Protein AF-A0A2E3NLB3-F1 (afdb_monomer_lite)

Sequence (88 aa):
MSEPIIKAQRLCYVRSEVPDLEVAQTFQAGFSLEVAERDGEAIYYRGSDGDPPCYVLTRGEGGFTTIAFEAGSRETSRRSLRCRARAG

Secondary structure (DSSP, 8-state):
----PPPEEEEEEEEEEES-HHHHHHHHGGGT-EEEEE-SSEEEEE-TT-PSP-EEEEESSSEEEEEEEEES-TTS------------

pLDDT: mean 77.9, std 19.74, range [29.09, 95.56]

Structure (mmCIF, N/CA/C/O backbone):
data_AF-A0A2E3NLB3-F1
#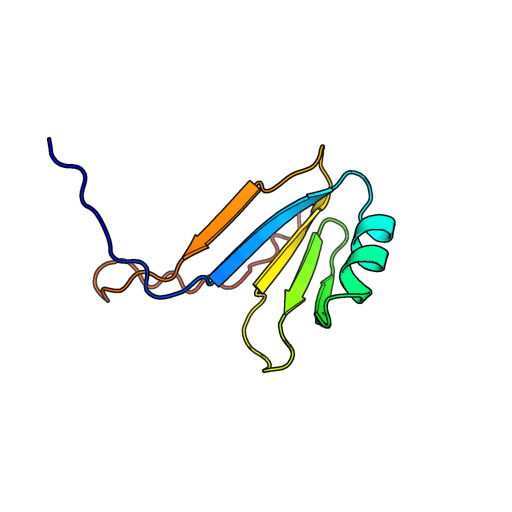
_entry.id   AF-A0A2E3NLB3-F1
#
loop_
_atom_site.group_PDB
_atom_site.id
_atom_site.type_symbol
_atom_site.label_atom_id
_atom_site.label_alt_id
_atom_site.label_comp_id
_atom_site.label_asym_id
_atom_site.label_entity_id
_atom_site.label_seq_id
_atom_site.pdbx_PDB_ins_code
_atom_site.Cartn_x
_atom_site.Cartn_y
_atom_site.Cartn_z
_atom_site.occupancy
_atom_site.B_iso_or_equiv
_atom_site.auth_seq_id
_atom_site.auth_comp_id
_atom_site.auth_asym_id
_atom_site.auth_atom_id
_atom_site.pdbx_PDB_model_num
ATOM 1 N N . MET A 1 1 ? 32.311 -10.083 -7.779 1.00 41.62 1 MET A N 1
ATOM 2 C CA . MET A 1 1 ? 31.187 -10.653 -8.550 1.00 41.62 1 MET A CA 1
ATOM 3 C C . MET A 1 1 ? 30.264 -9.501 -8.895 1.00 41.62 1 MET A C 1
ATOM 5 O O . MET A 1 1 ? 29.856 -8.817 -7.970 1.00 41.62 1 MET A O 1
ATOM 9 N N . SER A 1 2 ? 30.015 -9.222 -10.176 1.00 69.19 2 SER A N 1
ATOM 10 C CA . SER A 1 2 ? 29.023 -8.209 -10.563 1.00 69.19 2 SER A CA 1
ATOM 11 C C . SER A 1 2 ? 27.629 -8.789 -10.372 1.00 69.19 2 SER A C 1
ATOM 13 O O . SER A 1 2 ? 27.315 -9.822 -10.960 1.00 69.19 2 SER A O 1
ATOM 15 N N . GLU A 1 3 ? 26.812 -8.149 -9.542 1.00 74.88 3 GLU A N 1
ATOM 16 C CA . GLU A 1 3 ? 25.396 -8.489 -9.438 1.00 74.88 3 GLU A CA 1
ATOM 17 C C . GLU A 1 3 ? 24.697 -8.194 -10.776 1.00 74.88 3 GLU A C 1
ATOM 19 O O . GLU A 1 3 ? 24.948 -7.146 -11.382 1.00 74.88 3 GLU A O 1
ATOM 24 N N . PRO A 1 4 ? 23.855 -9.110 -11.287 1.00 72.75 4 PRO A N 1
ATOM 25 C CA . PRO A 1 4 ? 23.125 -8.882 -12.524 1.00 72.75 4 PRO A CA 1
ATOM 26 C C . PRO A 1 4 ? 22.109 -7.750 -12.326 1.00 72.75 4 PRO A C 1
ATOM 28 O O . PRO A 1 4 ? 21.137 -7.888 -11.588 1.00 72.75 4 PRO A O 1
ATOM 31 N N . ILE A 1 5 ? 22.328 -6.627 -13.012 1.00 80.38 5 ILE A N 1
ATOM 32 C CA . ILE A 1 5 ? 21.406 -5.486 -13.016 1.00 80.38 5 ILE A CA 1
ATOM 33 C C . ILE A 1 5 ? 20.365 -5.707 -14.113 1.00 80.38 5 ILE A C 1
ATOM 35 O O . ILE A 1 5 ? 20.702 -5.804 -15.295 1.00 80.38 5 ILE A O 1
ATOM 39 N N . ILE A 1 6 ? 19.090 -5.750 -13.730 1.00 81.75 6 ILE A N 1
ATOM 40 C CA . ILE A 1 6 ? 17.967 -5.820 -14.666 1.00 81.75 6 ILE A CA 1
ATOM 41 C C . ILE A 1 6 ? 17.352 -4.438 -14.900 1.00 81.75 6 ILE A C 1
ATOM 43 O O . ILE A 1 6 ? 17.203 -3.643 -13.975 1.00 81.75 6 ILE A O 1
ATOM 47 N N . LYS A 1 7 ? 16.964 -4.150 -16.149 1.00 81.38 7 LYS A N 1
ATOM 48 C CA . LYS A 1 7 ? 16.239 -2.918 -16.487 1.00 81.38 7 LYS A CA 1
ATOM 49 C C . LYS A 1 7 ? 14.779 -3.002 -16.027 1.00 81.38 7 LYS A C 1
ATOM 51 O O . LYS A 1 7 ? 14.052 -3.906 -16.448 1.00 81.38 7 LYS A O 1
ATOM 56 N N . ALA A 1 8 ? 14.359 -2.028 -15.221 1.00 84.50 8 ALA A N 1
ATOM 57 C CA . ALA A 1 8 ? 12.957 -1.775 -14.895 1.00 84.50 8 ALA A CA 1
ATOM 58 C C . ALA A 1 8 ? 12.296 -0.970 -16.025 1.00 84.50 8 ALA A C 1
ATOM 60 O O . ALA A 1 8 ? 12.829 0.058 -16.438 1.00 84.50 8 ALA A O 1
ATOM 61 N N . GLN A 1 9 ? 11.151 -1.432 -16.528 1.00 85.94 9 GLN A N 1
ATOM 62 C CA . GLN A 1 9 ? 10.401 -0.739 -17.582 1.00 85.94 9 GLN A CA 1
ATOM 63 C C . GLN A 1 9 ? 9.406 0.268 -17.016 1.00 85.94 9 GLN A C 1
ATOM 65 O O . GLN A 1 9 ? 9.298 1.384 -17.513 1.00 85.94 9 GLN A O 1
ATOM 70 N N . ARG A 1 10 ? 8.667 -0.137 -15.980 1.00 83.56 10 ARG A N 1
ATOM 71 C CA . ARG A 1 10 ? 7.626 0.672 -15.337 1.00 83.56 10 ARG A CA 1
ATOM 72 C C . ARG A 1 10 ? 7.427 0.259 -13.888 1.00 83.56 10 ARG A C 1
ATOM 74 O O . ARG A 1 10 ? 7.716 -0.878 -13.515 1.00 83.56 10 ARG A O 1
ATOM 81 N N . LEU A 1 11 ? 6.896 1.181 -13.092 1.00 84.81 11 LEU A N 1
ATOM 82 C CA . LEU A 1 11 ? 6.325 0.872 -11.786 1.00 84.81 11 LEU A CA 1
ATOM 83 C C . LEU A 1 11 ? 5.009 0.105 -11.989 1.00 84.81 11 LEU A C 1
ATOM 85 O O . LEU A 1 11 ? 4.173 0.512 -12.795 1.00 84.81 11 LEU A O 1
ATOM 89 N N . CYS A 1 12 ? 4.841 -1.005 -11.274 1.00 88.06 12 CYS A N 1
ATOM 90 C CA . CYS A 1 12 ? 3.621 -1.810 -11.292 1.00 88.06 12 CYS A CA 1
ATOM 91 C C . CYS A 1 12 ? 2.691 -1.415 -10.149 1.00 88.06 12 CYS A C 1
ATOM 93 O O . CYS A 1 12 ? 1.556 -1.026 -10.390 1.00 88.06 12 CYS A O 1
ATOM 95 N N . TYR A 1 13 ? 3.169 -1.531 -8.908 1.00 89.56 13 TYR A N 1
ATOM 96 C CA . TYR A 1 13 ? 2.389 -1.158 -7.734 1.00 89.56 13 TYR A CA 1
ATOM 97 C C . TYR A 1 13 ? 3.277 -0.817 -6.543 1.00 89.56 13 TYR A C 1
ATOM 99 O O . TYR A 1 13 ? 4.448 -1.209 -6.476 1.00 89.56 13 TYR A O 1
ATOM 107 N N . VAL A 1 14 ? 2.675 -0.133 -5.576 1.00 91.38 14 VAL A N 1
ATOM 108 C CA . VAL A 1 14 ? 3.256 0.133 -4.261 1.00 91.38 14 VAL A CA 1
ATOM 109 C C . VAL A 1 14 ? 2.353 -0.460 -3.184 1.00 91.38 14 VAL A C 1
ATOM 111 O O . VAL A 1 14 ? 1.130 -0.408 -3.300 1.00 91.38 14 VAL A O 1
ATOM 114 N N . ARG A 1 15 ? 2.948 -1.037 -2.140 1.00 94.12 15 ARG A N 1
ATOM 115 C CA . ARG A 1 15 ? 2.244 -1.476 -0.935 1.00 94.12 15 ARG A CA 1
ATOM 116 C C . ARG A 1 15 ? 2.698 -0.647 0.253 1.00 94.12 15 ARG A C 1
ATOM 118 O O . ARG A 1 15 ? 3.899 -0.489 0.474 1.00 94.12 15 ARG A O 1
ATOM 125 N N . SER A 1 16 ? 1.729 -0.161 1.013 1.00 93.88 16 SER A N 1
ATOM 126 C CA . SER A 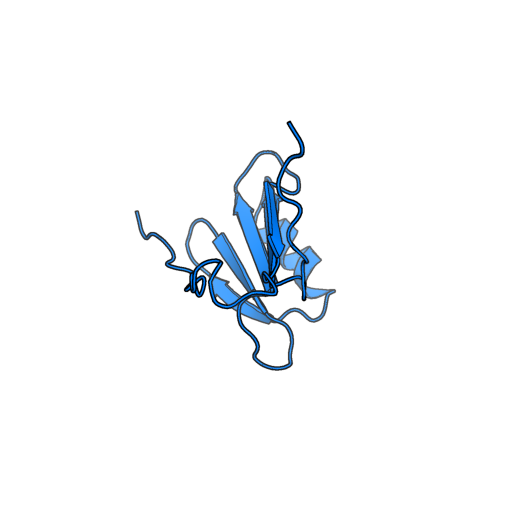1 16 ? 1.955 0.510 2.283 1.00 93.88 16 SER A CA 1
ATOM 127 C C . SER A 1 16 ? 1.149 -0.165 3.375 1.00 93.88 16 SER A C 1
ATOM 129 O O . SER A 1 16 ? 0.044 -0.655 3.146 1.00 93.88 16 SER A O 1
ATOM 131 N N . GLU A 1 17 ? 1.705 -0.153 4.570 1.00 95.56 17 GLU A N 1
ATOM 132 C CA . GLU A 1 17 ? 0.991 -0.471 5.790 1.00 95.56 17 GLU A CA 1
ATOM 133 C C . GLU A 1 17 ? 0.565 0.809 6.512 1.00 95.56 17 GLU A C 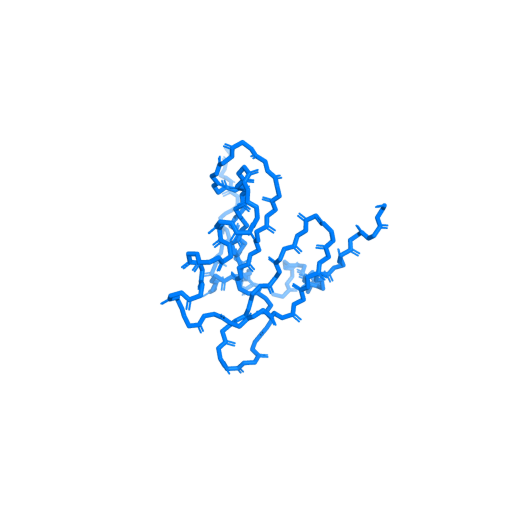1
ATOM 135 O O . GLU A 1 17 ? 1.208 1.857 6.376 1.00 95.56 17 GLU A O 1
ATOM 140 N N . VAL A 1 18 ? -0.549 0.728 7.235 1.00 94.25 18 VAL A N 1
ATOM 141 C CA . VAL A 1 18 ? -1.127 1.822 8.021 1.00 94.25 18 VAL A CA 1
ATOM 142 C C . VAL A 1 18 ? -1.770 1.281 9.302 1.00 94.25 18 VAL A C 1
ATOM 144 O O . VAL A 1 18 ? -2.322 0.177 9.286 1.00 94.25 18 VAL A O 1
ATOM 147 N N . PRO A 1 19 ? -1.765 2.051 10.403 1.00 93.31 19 PRO A N 1
ATOM 148 C CA . PRO A 1 19 ? -2.374 1.618 11.662 1.00 93.31 19 PRO A CA 1
ATOM 149 C C . PRO A 1 19 ? -3.903 1.527 11.586 1.00 93.31 19 PRO A C 1
ATOM 151 O O . PRO A 1 19 ? -4.506 0.670 12.236 1.00 93.31 19 PRO A O 1
ATOM 154 N N . ASP A 1 20 ? -4.526 2.383 10.772 1.00 92.19 20 ASP A N 1
ATOM 155 C CA . ASP A 1 20 ? -5.972 2.443 10.586 1.00 92.19 20 ASP A CA 1
ATOM 156 C C . ASP A 1 20 ? -6.328 2.551 9.095 1.00 92.19 20 ASP A C 1
ATOM 158 O O . ASP A 1 20 ? -5.961 3.512 8.412 1.00 92.19 20 ASP A O 1
ATOM 162 N N . LEU A 1 21 ? -7.034 1.536 8.587 1.00 92.06 21 LEU A N 1
ATOM 163 C CA . LEU A 1 21 ? -7.412 1.447 7.176 1.00 92.06 21 LEU A CA 1
ATOM 164 C C . LEU A 1 21 ? -8.494 2.459 6.785 1.00 92.06 21 LEU A C 1
ATOM 166 O O . LEU A 1 21 ? -8.520 2.883 5.633 1.00 92.06 21 LEU A O 1
ATOM 170 N N . GLU A 1 22 ? -9.382 2.852 7.697 1.00 91.56 22 GLU A N 1
ATOM 171 C CA . GLU A 1 22 ? -10.486 3.769 7.393 1.00 91.56 22 GLU A CA 1
ATOM 172 C C . GLU A 1 22 ? -9.993 5.214 7.307 1.00 91.56 22 GLU A C 1
ATOM 174 O O . GLU A 1 22 ? -10.323 5.945 6.366 1.00 91.56 22 GLU A O 1
ATOM 179 N N . VAL A 1 23 ? -9.122 5.603 8.241 1.00 92.50 23 VAL A N 1
ATOM 180 C CA . VAL A 1 23 ? -8.432 6.897 8.204 1.00 92.50 23 VAL A CA 1
ATOM 181 C C . VAL A 1 23 ? -7.585 6.998 6.936 1.00 92.50 23 VAL A C 1
ATOM 183 O O . VAL A 1 23 ? -7.667 7.992 6.210 1.00 92.50 23 VAL A O 1
ATOM 186 N N . ALA A 1 24 ? -6.819 5.950 6.622 1.00 91.62 24 ALA A N 1
ATOM 187 C CA . ALA A 1 24 ? -5.997 5.925 5.420 1.00 91.62 24 ALA A CA 1
ATOM 188 C C . ALA A 1 24 ? -6.837 5.960 4.136 1.00 91.62 24 ALA A C 1
ATOM 190 O O . ALA A 1 24 ? -6.498 6.693 3.212 1.00 91.62 24 ALA A O 1
ATOM 191 N N . GLN A 1 25 ? -7.957 5.235 4.075 1.00 90.38 25 GLN A N 1
ATOM 192 C CA . GLN A 1 25 ? -8.863 5.275 2.925 1.00 90.38 25 GLN A CA 1
ATOM 193 C C . GLN A 1 25 ? -9.465 6.669 2.715 1.00 90.38 25 GLN A C 1
ATOM 195 O O . GLN A 1 25 ? -9.555 7.133 1.578 1.00 90.38 25 GLN A O 1
ATOM 200 N N . THR A 1 26 ? -9.838 7.354 3.797 1.00 91.25 26 THR A N 1
ATOM 201 C CA . THR A 1 26 ? -10.358 8.728 3.734 1.00 91.25 26 THR A CA 1
ATOM 202 C C . THR A 1 26 ? -9.320 9.680 3.148 1.00 91.25 26 THR A C 1
ATOM 204 O O . THR A 1 26 ? -9.638 10.490 2.279 1.00 91.25 26 THR A O 1
ATOM 207 N N . PHE A 1 27 ? -8.059 9.546 3.563 1.00 89.00 27 PHE A N 1
ATOM 208 C CA . PHE A 1 27 ? -6.952 10.288 2.965 1.00 89.00 27 PHE A CA 1
ATOM 209 C C . PHE A 1 27 ? -6.761 9.927 1.483 1.00 89.00 27 PHE A C 1
ATOM 211 O O . PHE A 1 27 ? -6.584 10.808 0.639 1.00 89.00 27 PHE A O 1
ATOM 218 N N . GLN A 1 28 ? -6.860 8.639 1.147 1.00 87.38 28 GLN A N 1
ATOM 219 C CA . GLN A 1 28 ? -6.658 8.141 -0.210 1.00 87.38 28 GLN A CA 1
ATOM 220 C C . GLN A 1 28 ? -7.714 8.642 -1.205 1.00 87.38 28 GLN A C 1
ATOM 222 O O . GLN A 1 28 ? -7.399 8.812 -2.384 1.00 87.38 28 GLN A O 1
ATOM 227 N N . ALA A 1 29 ? -8.930 8.951 -0.740 1.00 85.00 29 ALA A N 1
ATOM 228 C CA . ALA A 1 29 ? -9.999 9.517 -1.564 1.00 85.00 29 ALA A CA 1
ATOM 229 C C . ALA A 1 29 ? -9.610 10.851 -2.236 1.00 85.00 29 ALA A C 1
ATOM 231 O O . ALA A 1 29 ? -10.147 11.187 -3.290 1.00 85.00 29 ALA A O 1
ATOM 232 N N . GLY A 1 30 ? -8.637 11.588 -1.686 1.00 86.44 30 GLY A N 1
ATOM 233 C CA . GLY A 1 30 ? -8.112 12.816 -2.295 1.00 86.44 30 GLY A CA 1
ATOM 234 C C . GLY A 1 30 ? -7.222 12.597 -3.527 1.00 86.44 30 GLY A C 1
ATOM 235 O O . GLY A 1 30 ? -6.949 13.547 -4.255 1.00 86.44 30 GLY A O 1
ATOM 236 N N . PHE A 1 31 ? -6.773 11.364 -3.790 1.00 82.44 31 PHE A N 1
ATOM 237 C CA . PHE A 1 31 ? -5.765 11.059 -4.816 1.00 82.44 31 PHE A CA 1
ATOM 238 C C . PHE A 1 31 ? -6.346 10.528 -6.133 1.00 82.44 31 PHE A C 1
ATOM 240 O O . PHE A 1 31 ? -5.603 10.004 -6.958 1.00 82.44 31 PHE A O 1
ATOM 247 N N . SER A 1 32 ? -7.660 10.672 -6.351 1.00 85.69 32 SER A N 1
ATOM 248 C CA . SER A 1 32 ? -8.364 10.193 -7.560 1.00 85.69 32 SER A CA 1
ATOM 249 C C . SER A 1 32 ? -8.120 8.709 -7.885 1.00 85.69 32 SER A C 1
ATOM 251 O O . SER A 1 32 ? -8.254 8.282 -9.030 1.00 85.69 32 SER A O 1
ATOM 253 N N . LEU A 1 33 ? -7.756 7.917 -6.874 1.00 87.31 33 LEU A N 1
ATOM 254 C CA . LEU A 1 33 ? -7.618 6.473 -6.980 1.00 87.31 33 LEU A CA 1
ATOM 255 C C . LEU A 1 33 ? -8.965 5.814 -6.706 1.00 87.31 33 LEU A C 1
ATOM 257 O O . LEU A 1 33 ? -9.656 6.155 -5.746 1.00 87.31 33 LEU A O 1
ATOM 261 N N . GLU A 1 34 ? -9.311 4.830 -7.523 1.00 89.12 34 GLU A N 1
ATOM 262 C CA . GLU A 1 34 ? -10.528 4.050 -7.341 1.00 89.12 34 GLU A CA 1
ATOM 263 C C . GLU A 1 34 ? -10.228 2.797 -6.521 1.00 89.12 34 GLU A C 1
ATOM 265 O O . GLU A 1 34 ? -9.211 2.138 -6.746 1.00 89.12 34 GLU A O 1
ATOM 270 N N . VAL A 1 35 ? -11.126 2.422 -5.607 1.00 91.06 35 VAL A N 1
ATOM 271 C CA . VAL A 1 35 ? -11.049 1.118 -4.932 1.00 91.06 35 VAL A CA 1
ATOM 272 C C . VAL A 1 35 ? -11.398 0.032 -5.949 1.00 91.06 35 VAL A C 1
ATOM 274 O O . VAL A 1 35 ? -12.530 -0.049 -6.417 1.00 91.06 35 VAL A O 1
ATOM 277 N N . ALA A 1 36 ? -10.417 -0.798 -6.289 1.00 90.38 36 ALA A N 1
ATOM 278 C CA . ALA A 1 36 ? -10.584 -1.937 -7.183 1.00 90.38 36 ALA A CA 1
ATOM 279 C C . ALA A 1 36 ? -11.144 -3.159 -6.441 1.00 90.38 36 ALA A C 1
ATOM 281 O O . ALA A 1 36 ? -12.015 -3.853 -6.954 1.00 90.38 36 ALA A O 1
ATOM 282 N N . GLU A 1 37 ? -10.634 -3.417 -5.236 1.00 90.44 37 GLU A N 1
ATOM 283 C CA . GLU A 1 37 ? -11.050 -4.520 -4.368 1.00 90.44 37 GLU A CA 1
ATOM 284 C C . GLU A 1 37 ? -10.783 -4.134 -2.910 1.00 90.44 37 GLU A C 1
ATOM 286 O O . GLU A 1 37 ? -9.854 -3.380 -2.611 1.00 90.44 37 GLU A O 1
ATOM 291 N N . ARG A 1 38 ? -11.592 -4.654 -1.990 1.00 90.94 38 ARG A N 1
ATOM 292 C CA . ARG A 1 38 ? -11.346 -4.558 -0.555 1.00 90.94 38 ARG A CA 1
ATOM 293 C C . ARG A 1 38 ? -11.675 -5.887 0.098 1.00 90.94 38 ARG A C 1
ATOM 295 O O . ARG A 1 38 ? -12.748 -6.439 -0.137 1.00 90.94 38 ARG A O 1
ATOM 302 N N . ASP A 1 39 ? -10.777 -6.332 0.959 1.00 86.25 39 ASP A N 1
ATOM 303 C CA . ASP A 1 39 ? -11.008 -7.421 1.896 1.00 86.25 39 ASP A CA 1
ATOM 304 C C . ASP A 1 39 ? -10.813 -6.918 3.341 1.00 86.25 39 ASP A C 1
ATOM 306 O O . ASP A 1 39 ? -10.644 -5.718 3.578 1.00 86.25 39 ASP A O 1
ATOM 310 N N . GLY A 1 40 ? -10.933 -7.811 4.326 1.00 83.25 40 GLY A N 1
ATOM 311 C CA . GLY A 1 40 ? -10.831 -7.445 5.743 1.00 83.25 40 GLY A CA 1
ATOM 312 C C . GLY A 1 40 ? -9.456 -6.903 6.155 1.00 83.25 40 GLY A C 1
ATOM 313 O O . GLY A 1 40 ? -9.368 -6.165 7.132 1.00 83.25 40 GLY A O 1
ATOM 314 N N . GLU A 1 41 ? -8.410 -7.219 5.394 1.00 87.81 41 GLU A N 1
ATOM 315 C CA . GLU A 1 41 ? -7.009 -6.949 5.728 1.00 87.81 41 GLU A CA 1
ATOM 316 C C . GLU A 1 41 ? -6.366 -5.934 4.767 1.00 87.81 41 GLU A C 1
ATOM 318 O O . GLU A 1 41 ? -5.370 -5.288 5.120 1.00 87.81 41 GLU A O 1
ATOM 323 N N . ALA A 1 42 ? -6.917 -5.781 3.555 1.00 92.31 42 ALA A N 1
ATOM 324 C CA . ALA A 1 42 ? -6.344 -4.945 2.508 1.00 92.31 42 ALA A CA 1
ATOM 325 C C . ALA A 1 42 ? -7.365 -4.142 1.686 1.00 92.31 42 ALA A C 1
ATOM 327 O O . ALA A 1 42 ? -8.498 -4.559 1.441 1.00 92.31 42 ALA A O 1
ATOM 328 N N . ILE A 1 43 ? -6.911 -2.994 1.176 1.00 94.00 43 ILE A N 1
ATOM 329 C CA . ILE A 1 43 ? -7.614 -2.198 0.164 1.00 94.00 43 ILE A CA 1
ATOM 330 C C . ILE A 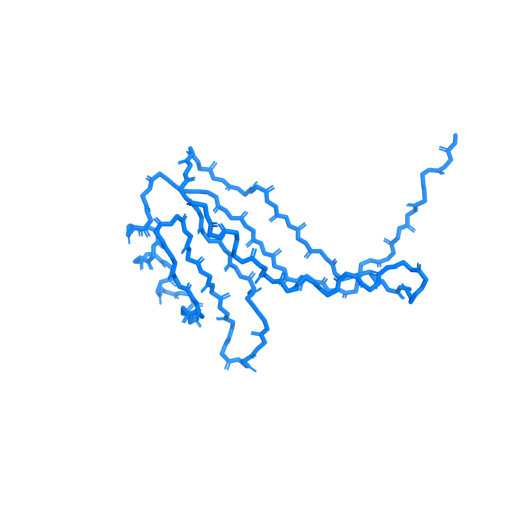1 43 ? -6.710 -2.070 -1.061 1.00 94.00 43 ILE A C 1
ATOM 332 O O . ILE A 1 43 ? -5.583 -1.579 -0.968 1.00 94.00 43 ILE A O 1
ATOM 336 N N . TYR A 1 44 ? -7.213 -2.498 -2.214 1.00 92.00 44 TYR A N 1
ATOM 337 C CA . TYR A 1 44 ? -6.537 -2.416 -3.501 1.00 92.00 44 TYR A CA 1
ATOM 338 C C . TYR A 1 44 ? -7.109 -1.252 -4.293 1.00 92.00 44 TYR A C 1
ATOM 340 O O . TYR A 1 44 ? -8.318 -1.161 -4.502 1.00 92.00 44 TYR A O 1
ATOM 348 N N . TYR A 1 45 ? -6.229 -0.392 -4.781 1.00 91.12 45 TYR A N 1
ATOM 349 C CA . TYR A 1 45 ? -6.574 0.775 -5.570 1.00 91.12 45 TYR A CA 1
ATOM 350 C C . TYR A 1 45 ? -6.015 0.663 -6.978 1.00 91.12 45 TYR A C 1
ATOM 352 O O . TYR A 1 45 ? -4.930 0.113 -7.186 1.00 91.12 45 TYR A O 1
ATOM 360 N N . ARG A 1 46 ? -6.728 1.247 -7.934 1.00 89.88 46 ARG A N 1
ATOM 361 C CA . ARG A 1 46 ? -6.297 1.394 -9.325 1.00 89.88 46 ARG A CA 1
ATOM 362 C C . ARG A 1 46 ? -6.429 2.845 -9.783 1.00 89.88 46 ARG A C 1
ATOM 364 O O . ARG A 1 46 ? -7.170 3.629 -9.190 1.00 89.88 46 ARG A O 1
ATOM 371 N N . GLY A 1 47 ? -5.716 3.182 -10.854 1.00 84.56 47 GLY A N 1
ATOM 372 C CA . GLY A 1 47 ? -5.942 4.429 -11.582 1.00 84.56 47 GLY A CA 1
ATOM 373 C C . GLY A 1 47 ? -7.216 4.369 -12.430 1.00 84.56 47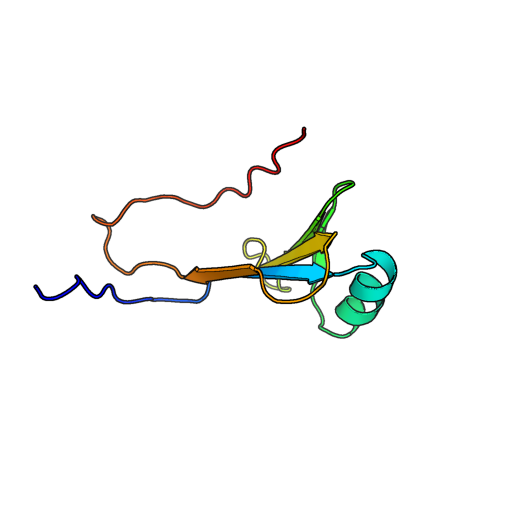 GLY A C 1
ATOM 374 O O . GLY A 1 47 ? -7.759 3.291 -12.679 1.00 84.56 47 GLY A O 1
ATOM 375 N N . SER A 1 48 ? -7.664 5.530 -12.904 1.00 78.75 48 SER A N 1
ATOM 376 C CA . SER A 1 48 ? -8.912 5.680 -13.665 1.00 78.75 48 SER A CA 1
ATOM 377 C C . SER A 1 48 ? -8.907 4.988 -15.038 1.00 78.75 48 SER A C 1
ATOM 379 O O . SER A 1 48 ? -9.970 4.701 -15.577 1.00 78.75 48 SER A O 1
ATOM 381 N N . ASP A 1 49 ? -7.733 4.671 -15.595 1.00 76.44 49 ASP A N 1
ATOM 382 C CA . ASP A 1 49 ? -7.582 4.017 -16.907 1.00 76.44 49 ASP A CA 1
ATOM 383 C C . ASP A 1 49 ? -7.867 2.498 -16.903 1.00 76.44 49 ASP A C 1
ATOM 385 O O . ASP A 1 49 ? -7.688 1.824 -17.917 1.00 76.44 49 ASP A O 1
ATOM 389 N N . GLY A 1 50 ? -8.310 1.927 -15.775 1.00 63.66 50 GLY A N 1
ATOM 390 C CA . GLY A 1 50 ? -8.708 0.516 -15.686 1.00 63.66 50 GLY A CA 1
ATOM 391 C C . GLY A 1 50 ? -7.552 -0.498 -15.657 1.00 63.66 50 GLY A C 1
ATOM 392 O O . GLY A 1 50 ? -7.798 -1.696 -15.804 1.00 63.66 50 GLY A O 1
ATOM 393 N N . ASP A 1 51 ? -6.313 -0.039 -15.447 1.00 71.31 51 ASP A N 1
ATOM 394 C CA . ASP A 1 51 ? -5.120 -0.884 -15.270 1.00 71.31 51 ASP A CA 1
ATOM 395 C C . ASP A 1 51 ? -5.212 -1.724 -13.963 1.00 71.31 51 ASP A C 1
ATOM 397 O O . ASP A 1 51 ? -6.045 -1.433 -13.091 1.00 71.31 51 ASP A O 1
ATOM 401 N N . PRO A 1 52 ? -4.390 -2.784 -13.787 1.00 70.12 52 PRO A N 1
ATOM 402 C CA . PRO A 1 52 ? -4.297 -3.532 -12.533 1.00 70.12 52 PRO A CA 1
ATOM 403 C C . PRO A 1 52 ? -4.022 -2.638 -11.310 1.00 70.12 52 PRO A C 1
ATOM 405 O O . PRO A 1 52 ? -3.579 -1.499 -11.467 1.00 70.12 52 PRO A O 1
ATOM 408 N N . PRO A 1 53 ? -4.230 -3.153 -10.079 1.00 73.69 53 PRO A N 1
ATOM 409 C CA . PRO A 1 53 ? -4.028 -2.366 -8.872 1.00 73.69 53 PRO A CA 1
ATOM 410 C C . PRO A 1 53 ? -2.637 -1.732 -8.839 1.00 73.69 53 PRO A C 1
ATOM 412 O O . PRO A 1 53 ? -1.631 -2.437 -8.927 1.00 73.69 53 PRO A O 1
ATOM 415 N N . CYS A 1 54 ? -2.595 -0.411 -8.697 1.00 84.44 54 CYS A N 1
ATOM 416 C CA . CYS A 1 54 ? -1.368 0.376 -8.646 1.00 84.44 54 CYS A CA 1
ATOM 417 C C . CYS A 1 54 ? -0.956 0.713 -7.205 1.00 84.44 54 CYS A C 1
ATOM 419 O O . CYS A 1 54 ? 0.198 1.069 -6.956 1.00 84.44 54 CYS A O 1
ATOM 421 N N . TYR A 1 55 ? -1.868 0.563 -6.240 1.00 90.50 55 TYR A N 1
ATOM 422 C CA . TYR A 1 55 ? -1.599 0.855 -4.838 1.00 90.50 55 TYR A CA 1
ATOM 423 C C . TYR A 1 55 ? -2.352 -0.101 -3.911 1.00 90.50 55 TYR A C 1
ATOM 425 O O . TYR A 1 55 ? -3.521 -0.401 -4.140 1.00 90.50 55 TYR A O 1
ATOM 433 N N . VAL A 1 56 ? -1.685 -0.602 -2.871 1.00 93.25 56 VAL A N 1
ATOM 434 C CA . VAL A 1 56 ? -2.274 -1.534 -1.902 1.00 93.25 56 VAL A CA 1
ATOM 435 C C . VAL A 1 56 ? -2.026 -1.035 -0.485 1.00 93.25 56 VAL A C 1
ATOM 437 O O . VAL A 1 56 ? -0.877 -0.821 -0.100 1.00 93.25 56 VAL A O 1
ATOM 440 N N . LEU A 1 57 ? -3.095 -0.896 0.295 1.00 94.06 57 LEU A N 1
ATOM 441 C CA . LEU A 1 57 ? -3.038 -0.595 1.725 1.00 94.06 57 LEU A CA 1
ATOM 442 C C . LEU A 1 57 ? -3.317 -1.850 2.533 1.00 94.06 57 LEU A C 1
ATOM 444 O O . LEU A 1 57 ? -4.284 -2.549 2.249 1.00 94.06 57 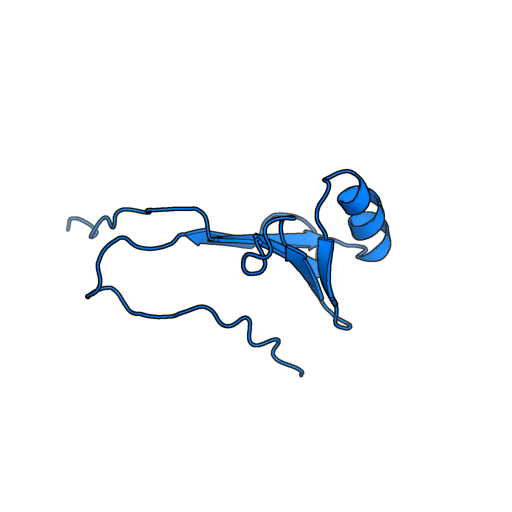LEU A O 1
ATOM 448 N N . THR A 1 58 ? -2.499 -2.107 3.546 1.00 94.88 58 THR A N 1
ATOM 449 C CA . THR A 1 58 ? -2.715 -3.159 4.550 1.00 94.88 58 THR A CA 1
ATOM 450 C C . THR A 1 58 ? -2.616 -2.598 5.959 1.00 94.88 58 THR A C 1
ATOM 452 O O . THR A 1 58 ? -2.028 -1.538 6.169 1.00 94.88 58 THR A O 1
ATOM 455 N N . ARG A 1 59 ? -3.165 -3.306 6.947 1.00 94.00 59 ARG A N 1
ATOM 456 C CA . ARG A 1 59 ? -2.966 -2.951 8.356 1.00 94.00 59 ARG A CA 1
ATOM 457 C C . ARG A 1 59 ? -1.513 -3.223 8.789 1.00 94.00 59 ARG A C 1
ATOM 459 O O . ARG A 1 59 ? -0.950 -4.242 8.402 1.00 94.00 59 ARG A O 1
ATOM 466 N N . GLY A 1 60 ? -0.918 -2.332 9.580 1.00 92.88 60 GLY A N 1
ATOM 467 C CA . GLY A 1 60 ? 0.427 -2.492 10.154 1.00 92.88 60 GLY A CA 1
ATOM 468 C C . GLY A 1 60 ? 0.880 -1.274 10.966 1.00 92.88 60 GLY A C 1
ATOM 469 O O . GLY A 1 60 ? 0.058 -0.450 11.357 1.00 92.88 60 GLY A O 1
ATOM 470 N N . GLU A 1 61 ? 2.176 -1.163 11.236 1.00 91.69 61 GLU A N 1
ATOM 471 C CA . GLU A 1 61 ? 2.787 -0.100 12.048 1.00 91.69 61 GLU A CA 1
ATOM 472 C C . GLU A 1 61 ? 2.987 1.206 11.262 1.00 91.69 61 GLU A C 1
ATOM 474 O O . GLU A 1 61 ? 3.012 2.289 11.849 1.00 91.69 61 GLU A O 1
ATOM 479 N N . GLY A 1 62 ? 3.051 1.121 9.932 1.00 91.38 62 GLY A N 1
ATOM 480 C CA . GLY A 1 62 ? 3.114 2.276 9.036 1.00 91.38 62 GLY A CA 1
ATOM 481 C C . GLY A 1 62 ? 4.318 2.255 8.092 1.00 91.38 62 GLY A C 1
ATOM 482 O O . GLY A 1 62 ? 5.428 1.907 8.482 1.00 91.38 62 GLY A O 1
ATOM 483 N N . GLY A 1 63 ? 4.110 2.685 6.844 1.00 92.06 63 GLY A N 1
ATOM 484 C CA . GLY A 1 63 ? 5.182 2.898 5.865 1.00 92.06 63 GLY A CA 1
ATOM 485 C C . GLY A 1 63 ? 5.103 2.005 4.629 1.00 92.06 63 GLY A C 1
ATOM 486 O O . GLY A 1 63 ? 4.212 1.175 4.478 1.00 92.06 63 GLY A O 1
ATOM 487 N N . PHE A 1 64 ? 6.042 2.200 3.702 1.00 91.19 64 PHE A N 1
ATOM 488 C CA . PHE A 1 64 ? 6.086 1.446 2.450 1.00 91.19 64 PHE A CA 1
ATOM 489 C C . PHE A 1 64 ? 6.791 0.106 2.638 1.00 91.19 64 PHE A C 1
ATOM 491 O O . PHE A 1 64 ? 7.979 0.059 2.947 1.00 91.19 64 PHE A O 1
ATOM 498 N N . THR A 1 65 ? 6.074 -0.984 2.379 1.00 93.00 65 THR A N 1
ATOM 499 C CA . THR A 1 65 ? 6.593 -2.350 2.535 1.00 93.00 65 THR A CA 1
ATOM 500 C C . THR A 1 65 ? 7.084 -2.940 1.229 1.00 93.00 65 THR A C 1
ATOM 502 O O . THR A 1 65 ? 7.923 -3.840 1.216 1.00 93.00 65 THR A O 1
ATOM 505 N N . THR A 1 66 ? 6.539 -2.495 0.095 1.00 92.25 66 THR A N 1
ATOM 506 C CA . THR A 1 66 ? 6.894 -3.059 -1.208 1.00 92.25 66 THR A CA 1
ATOM 507 C C . THR A 1 66 ? 6.729 -2.042 -2.321 1.00 92.25 66 THR A C 1
ATOM 509 O O . THR A 1 66 ? 5.740 -1.317 -2.386 1.00 92.25 66 THR A O 1
ATOM 512 N N . ILE A 1 67 ? 7.675 -2.066 -3.254 1.00 90.38 67 ILE A N 1
ATOM 513 C CA . ILE A 1 67 ? 7.586 -1.392 -4.545 1.00 90.38 67 ILE A CA 1
ATOM 514 C C . ILE A 1 67 ? 7.902 -2.444 -5.605 1.00 90.38 67 ILE A C 1
ATOM 516 O O . ILE A 1 67 ? 8.927 -3.122 -5.522 1.00 90.38 67 ILE A O 1
ATOM 520 N N . ALA A 1 68 ? 7.014 -2.615 -6.579 1.00 88.94 68 ALA A N 1
ATOM 521 C CA . ALA A 1 68 ? 7.169 -3.613 -7.629 1.00 88.94 68 ALA A CA 1
ATOM 522 C C . ALA A 1 68 ? 7.352 -2.953 -8.993 1.00 88.94 68 ALA A C 1
ATOM 524 O O . ALA A 1 68 ? 6.585 -2.067 -9.363 1.00 88.94 68 ALA A O 1
ATOM 525 N N . PHE A 1 69 ? 8.317 -3.445 -9.769 1.00 85.75 69 PHE A N 1
ATOM 526 C CA . PHE A 1 69 ? 8.608 -2.976 -11.122 1.00 85.75 69 PHE A CA 1
ATOM 527 C C . PHE A 1 69 ? 8.403 -4.087 -12.152 1.00 85.75 69 PHE A C 1
ATOM 529 O O . PHE A 1 69 ? 8.589 -5.270 -11.862 1.00 85.75 69 PHE A O 1
ATOM 536 N N . GLU A 1 70 ? 8.057 -3.699 -13.375 1.00 84.44 70 GLU A N 1
ATOM 537 C CA . GLU A 1 70 ? 8.041 -4.590 -14.531 1.00 84.44 70 GLU A CA 1
ATOM 538 C C . GLU A 1 70 ? 9.464 -4.752 -15.083 1.00 84.44 70 GLU A C 1
ATOM 540 O O . GLU A 1 70 ? 10.152 -3.764 -15.343 1.00 84.44 70 GLU A O 1
ATOM 545 N N . ALA A 1 71 ? 9.906 -5.993 -15.280 1.00 84.00 71 ALA A N 1
ATOM 546 C CA . ALA A 1 71 ? 11.223 -6.319 -15.821 1.00 84.00 71 ALA A CA 1
ATOM 547 C C . ALA A 1 71 ? 11.217 -6.395 -17.361 1.00 84.00 71 ALA A C 1
ATOM 549 O O . ALA A 1 71 ? 10.313 -6.978 -17.955 1.00 84.00 71 ALA A O 1
ATOM 550 N N . GLY A 1 72 ? 12.249 -5.845 -18.014 1.00 69.19 72 GLY A N 1
ATOM 551 C CA . GLY A 1 72 ? 12.288 -5.652 -19.474 1.00 69.19 72 GLY A CA 1
ATOM 552 C C . GLY A 1 72 ? 12.730 -6.822 -20.361 1.00 69.19 72 GLY A C 1
ATOM 553 O O . GLY A 1 72 ? 12.942 -6.607 -21.551 1.00 69.19 72 GLY A O 1
ATOM 554 N N . SER A 1 73 ? 12.889 -8.049 -19.848 1.00 60.00 73 SER A N 1
ATOM 555 C CA . SER A 1 73 ? 13.266 -9.211 -20.676 1.00 60.00 73 SER A CA 1
ATOM 556 C C . SER A 1 73 ? 12.326 -10.397 -20.473 1.00 60.00 73 SER A C 1
ATOM 558 O O . SER A 1 73 ? 12.055 -10.798 -19.345 1.00 60.00 73 SER A O 1
ATOM 560 N N . ARG A 1 74 ? 11.864 -10.998 -21.581 1.00 50.78 74 ARG A N 1
ATOM 561 C CA . ARG A 1 74 ? 10.940 -12.152 -21.602 1.00 50.78 74 ARG A CA 1
ATOM 562 C C . ARG A 1 74 ? 11.517 -13.431 -20.987 1.00 50.78 74 ARG A C 1
ATOM 564 O O . ARG A 1 74 ? 10.735 -14.308 -20.630 1.00 50.78 74 ARG A O 1
ATOM 571 N N . GLU A 1 75 ? 12.839 -13.537 -20.847 1.00 47.56 75 GLU A N 1
ATOM 572 C CA . GLU A 1 75 ? 13.470 -14.656 -20.131 1.00 47.56 75 GLU A CA 1
ATOM 573 C C . GLU A 1 75 ? 13.470 -14.449 -18.606 1.00 47.56 75 GLU A C 1
ATOM 575 O O . GLU A 1 75 ? 13.548 -15.398 -17.829 1.00 47.56 75 GLU A O 1
ATOM 580 N N . THR A 1 76 ? 13.265 -13.214 -18.143 1.00 45.28 76 THR A N 1
ATOM 581 C CA . THR A 1 76 ? 13.063 -12.909 -16.729 1.00 45.28 76 THR A CA 1
ATOM 582 C C . THR A 1 76 ? 11.578 -12.997 -16.391 1.00 45.28 76 THR A C 1
ATOM 584 O O . THR A 1 76 ? 10.878 -12.006 -16.244 1.00 45.28 76 THR A O 1
ATOM 587 N N . SER A 1 77 ? 11.109 -14.244 -16.307 1.00 38.56 77 SER A N 1
ATOM 588 C CA . SER A 1 77 ? 9.875 -14.703 -15.660 1.00 38.56 77 SER A CA 1
ATOM 589 C C . SER A 1 77 ? 8.622 -13.833 -15.817 1.00 38.56 77 SER A C 1
ATOM 591 O O . SER A 1 77 ? 8.374 -12.872 -15.091 1.00 38.56 77 SER A O 1
ATOM 593 N N . ARG A 1 78 ? 7.705 -14.343 -16.643 1.00 38.69 78 ARG A N 1
ATOM 594 C CA . ARG A 1 78 ? 6.269 -14.040 -16.642 1.00 38.69 78 ARG A CA 1
ATOM 595 C C . ARG A 1 78 ? 5.624 -14.451 -15.306 1.00 38.69 78 ARG A C 1
ATOM 597 O O . ARG A 1 78 ? 4.837 -15.391 -15.242 1.00 38.69 78 ARG A O 1
ATOM 604 N N . ARG A 1 79 ? 5.907 -13.726 -14.226 1.00 41.25 79 ARG A N 1
ATOM 605 C CA . ARG A 1 79 ? 4.987 -13.608 -13.093 1.00 41.25 79 ARG A CA 1
ATOM 606 C C . ARG A 1 79 ? 4.138 -12.379 -13.366 1.00 41.25 79 ARG A C 1
ATOM 608 O O . ARG A 1 79 ? 4.400 -11.300 -12.854 1.00 41.25 79 ARG A O 1
ATOM 615 N N . SER A 1 80 ? 3.090 -12.556 -14.177 1.00 38.75 80 SER A N 1
ATOM 616 C CA . SER A 1 80 ? 1.936 -11.672 -14.041 1.00 38.75 80 SER A CA 1
ATOM 617 C C . SER A 1 80 ? 1.501 -11.816 -12.585 1.00 38.75 80 SER A C 1
ATOM 619 O O . SER A 1 80 ? 1.005 -12.883 -12.197 1.00 38.75 80 SER A O 1
ATOM 621 N N . LEU A 1 81 ? 1.768 -10.803 -11.765 1.00 43.72 81 LEU A N 1
ATOM 622 C CA . LEU A 1 81 ? 1.150 -10.667 -10.460 1.00 43.72 81 LEU A CA 1
ATOM 623 C C . LEU A 1 81 ? -0.346 -10.493 -10.717 1.00 43.72 81 LEU A C 1
ATOM 625 O O . LEU A 1 81 ? -0.883 -9.396 -10.742 1.00 43.72 81 LEU A O 1
ATOM 629 N N . ARG A 1 82 ? -1.037 -11.619 -10.910 1.00 38.03 82 ARG A N 1
ATOM 630 C CA . ARG A 1 82 ? -2.373 -11.738 -10.355 1.00 38.03 82 ARG A CA 1
ATOM 631 C C . ARG A 1 82 ? -2.171 -11.446 -8.877 1.00 38.03 82 ARG A C 1
ATOM 633 O O . ARG A 1 82 ? -1.483 -12.226 -8.212 1.00 38.03 82 ARG A O 1
ATOM 640 N N . CYS A 1 83 ? -2.700 -10.323 -8.395 1.00 36.19 83 CYS A N 1
ATOM 641 C CA . CYS A 1 83 ? -3.050 -10.212 -6.989 1.00 36.19 83 CYS A CA 1
ATOM 642 C C . CYS A 1 83 ? -3.950 -11.413 -6.701 1.00 36.19 83 CYS A C 1
ATOM 644 O O . CYS A 1 83 ? -5.133 -11.414 -7.007 1.00 36.19 83 CYS A O 1
ATOM 646 N N . ARG A 1 84 ? -3.355 -12.512 -6.234 1.00 37.84 84 ARG A N 1
ATOM 647 C CA . ARG A 1 84 ? -4.104 -13.484 -5.464 1.00 37.84 84 ARG A CA 1
ATOM 648 C C . ARG A 1 84 ? -4.161 -12.843 -4.094 1.00 37.84 84 ARG A C 1
ATOM 650 O O . ARG A 1 84 ? -3.173 -12.930 -3.364 1.00 37.84 84 ARG A O 1
ATOM 657 N N . ALA A 1 85 ? -5.269 -12.171 -3.797 1.00 33.72 85 ALA A N 1
ATOM 658 C CA . ALA A 1 85 ? -5.703 -12.029 -2.422 1.00 33.72 85 ALA A CA 1
ATOM 659 C C . ALA A 1 85 ? -5.644 -13.445 -1.831 1.00 33.72 85 ALA A C 1
ATOM 661 O O . ALA A 1 85 ? -6.356 -14.352 -2.274 1.00 33.72 85 ALA A O 1
ATOM 662 N N . ARG A 1 86 ? -4.661 -13.709 -0.965 1.00 32.44 86 ARG A N 1
ATOM 663 C CA . ARG A 1 86 ? -4.689 -14.931 -0.169 1.00 32.44 86 ARG A CA 1
ATOM 664 C C . ARG A 1 86 ? -5.755 -14.668 0.880 1.00 32.44 86 ARG A C 1
ATOM 666 O O . ARG A 1 86 ? -5.467 -14.001 1.861 1.00 32.44 86 ARG A O 1
ATOM 673 N N . ALA A 1 87 ? -6.965 -15.152 0.625 1.00 29.09 87 ALA A N 1
ATOM 674 C CA . ALA A 1 87 ? -7.951 -15.340 1.672 1.00 29.09 87 ALA A CA 1
ATOM 675 C C . ALA A 1 87 ? -7.394 -16.409 2.622 1.00 29.09 87 ALA A C 1
ATOM 677 O O . ALA A 1 87 ? -7.214 -17.564 2.219 1.00 29.09 87 ALA A O 1
ATOM 678 N N . GLY A 1 88 ? -7.021 -15.981 3.822 1.00 32.62 88 GLY A N 1
ATOM 679 C CA . GLY A 1 88 ? -6.730 -16.818 4.979 1.00 32.62 88 GLY A CA 1
ATOM 680 C C . GLY A 1 88 ? -7.670 -16.404 6.091 1.00 32.62 88 GLY A C 1
ATOM 681 O O . GLY A 1 88 ? -7.836 -15.176 6.245 1.00 32.62 88 GLY A O 1
#

Radius of gyration: 14.85 Å; chains: 1; bounding box: 42×30×34 Å

Foldseek 3Di:
DDDDDFDFDFWQAWEKADQDPVVVVVVCVVVQWDFPDDDPFKTFTDHPVPHGGHYMYGHDPIDTDDTDTDTDDPVPDPPPPPPPPPPD